Protein AF-X1AV90-F1 (afdb_monomer_lite)

Structure (mmCIF, N/CA/C/O backbone):
data_AF-X1AV90-F1
#
_entry.id   AF-X1AV90-F1
#
loop_
_atom_site.group_PDB
_atom_site.id
_atom_site.type_symbol
_atom_site.label_atom_id
_atom_site.label_alt_id
_atom_site.label_comp_id
_atom_site.label_asym_id
_atom_site.label_entity_id
_atom_site.label_seq_id
_atom_site.pdbx_PDB_ins_code
_atom_site.Cartn_x
_atom_site.Cartn_y
_atom_site.Cartn_z
_atom_site.occupancy
_atom_site.B_iso_or_equiv
_atom_site.auth_seq_id
_atom_site.auth_comp_id
_atom_site.auth_asym_id
_atom_site.auth_atom_id
_atom_site.pdbx_PDB_model_num
ATOM 1 N N . MET A 1 1 ? -14.038 8.155 34.011 1.00 38.25 1 MET A N 1
ATOM 2 C CA . MET A 1 1 ? -14.079 6.685 33.864 1.00 38.25 1 MET A CA 1
ATOM 3 C C . MET A 1 1 ? -13.432 6.331 32.536 1.00 38.25 1 MET A C 1
ATOM 5 O O . MET A 1 1 ? -14.046 6.579 31.504 1.00 38.25 1 MET A O 1
ATOM 9 N N . SER A 1 2 ? -12.187 5.851 32.532 1.00 46.88 2 SER A N 1
ATOM 10 C CA . SER A 1 2 ? -11.629 5.235 31.326 1.00 46.88 2 SER A CA 1
ATOM 11 C C . SER A 1 2 ? -12.378 3.922 31.102 1.00 46.88 2 SER A C 1
ATOM 13 O O . SER A 1 2 ? -12.520 3.122 32.024 1.00 46.88 2 SER A O 1
ATOM 15 N N . LYS A 1 3 ? -12.934 3.719 29.906 1.00 56.41 3 LYS A N 1
ATOM 16 C CA . LYS A 1 3 ? -13.410 2.389 29.523 1.00 56.41 3 LYS A CA 1
ATOM 17 C C . LYS A 1 3 ? -12.177 1.501 29.431 1.00 56.41 3 LYS A C 1
ATOM 19 O O . LYS A 1 3 ? -11.268 1.809 28.666 1.00 56.41 3 LYS A O 1
ATOM 24 N N . GLU A 1 4 ? -12.138 0.445 30.226 1.00 60.06 4 GLU A N 1
ATOM 25 C CA . GLU A 1 4 ? -11.115 -0.586 30.122 1.00 60.06 4 GLU A CA 1
ATOM 26 C C . GLU A 1 4 ? -11.201 -1.191 28.711 1.00 60.06 4 GLU A C 1
ATOM 28 O O . GLU A 1 4 ? -12.201 -1.810 28.334 1.00 60.06 4 GLU A O 1
ATOM 33 N N . ILE A 1 5 ? -10.207 -0.906 27.866 1.00 65.06 5 ILE A N 1
ATOM 34 C CA . ILE A 1 5 ? -10.148 -1.460 26.514 1.00 65.06 5 ILE A CA 1
ATOM 35 C C . ILE A 1 5 ? -9.704 -2.909 26.660 1.00 65.06 5 ILE A C 1
ATOM 37 O O . ILE A 1 5 ? -8.527 -3.195 26.868 1.00 65.06 5 ILE A O 1
ATOM 41 N N . THR A 1 6 ? -10.651 -3.834 26.549 1.00 84.88 6 THR A N 1
ATOM 42 C CA . THR A 1 6 ? -10.328 -5.257 26.473 1.00 84.88 6 THR A CA 1
ATOM 43 C C . THR A 1 6 ? -9.711 -5.576 25.109 1.00 84.88 6 THR A C 1
ATOM 45 O O . THR A 1 6 ? -10.051 -4.971 24.086 1.00 84.88 6 THR A O 1
ATOM 48 N N . TRP A 1 7 ? -8.818 -6.566 25.060 1.00 84.69 7 TRP A N 1
ATOM 49 C CA . TRP A 1 7 ? -8.242 -7.050 23.799 1.00 84.69 7 TRP A CA 1
ATOM 50 C C . TRP A 1 7 ? -9.307 -7.505 22.795 1.00 84.69 7 TRP A C 1
ATOM 52 O O . TRP A 1 7 ? -9.141 -7.305 21.595 1.00 84.69 7 TRP A O 1
ATOM 62 N N . GLN A 1 8 ? -10.423 -8.046 23.287 1.00 88.50 8 GLN A N 1
ATOM 63 C CA . GLN A 1 8 ? -11.576 -8.429 22.471 1.00 88.50 8 GLN A CA 1
ATOM 64 C C . GLN A 1 8 ? -12.155 -7.223 21.721 1.00 88.50 8 GLN A C 1
ATOM 66 O O . GLN A 1 8 ? -12.292 -7.278 20.502 1.00 88.50 8 GLN A O 1
ATOM 71 N N . ASN A 1 9 ? -12.392 -6.102 22.412 1.00 89.38 9 ASN A N 1
ATOM 72 C CA . ASN A 1 9 ? -12.906 -4.883 21.782 1.00 89.38 9 ASN A CA 1
ATOM 73 C C . ASN A 1 9 ? -11.945 -4.344 20.714 1.00 89.38 9 ASN A C 1
ATOM 75 O O . ASN A 1 9 ? -12.376 -3.862 19.666 1.00 89.38 9 ASN A O 1
ATOM 79 N N . ARG A 1 10 ? -10.633 -4.449 20.956 1.00 89.25 10 ARG A N 1
ATOM 80 C CA . ARG A 1 10 ? -9.621 -4.013 19.986 1.00 89.25 10 ARG A CA 1
ATOM 81 C C . ARG A 1 10 ? -9.595 -4.901 18.741 1.00 89.25 10 ARG A C 1
ATOM 83 O O . ARG A 1 10 ? -9.504 -4.382 17.632 1.00 89.25 10 ARG A O 1
ATOM 90 N N . ILE A 1 11 ? -9.720 -6.217 18.912 1.00 92.81 11 ILE A N 1
ATOM 91 C CA . ILE A 1 11 ? -9.809 -7.170 17.797 1.00 92.81 11 ILE A CA 1
ATOM 92 C C . ILE A 1 11 ? -11.054 -6.896 16.951 1.00 92.81 11 ILE A C 1
ATOM 94 O O . ILE A 1 11 ? -10.940 -6.840 15.729 1.00 92.81 11 ILE A O 1
ATOM 98 N N . GLU A 1 12 ? -12.219 -6.689 17.570 1.00 94.81 12 GLU A N 1
ATOM 99 C CA . GLU A 1 12 ? -13.446 -6.377 16.825 1.00 94.81 12 GLU A CA 1
ATOM 100 C C . GLU A 1 12 ? -13.323 -5.050 16.064 1.00 94.81 12 GLU A C 1
ATOM 102 O O . GLU A 1 12 ? -13.608 -5.003 14.869 1.00 94.81 12 GLU A O 1
ATOM 107 N N . SER A 1 13 ? -12.755 -4.012 16.687 1.00 93.50 13 SER A N 1
ATOM 108 C CA . SER A 1 13 ? -12.437 -2.753 15.995 1.00 93.50 13 SER A CA 1
ATOM 109 C C . SER A 1 13 ? -11.526 -2.972 14.780 1.00 93.50 13 SER A C 1
ATOM 111 O O . SER A 1 13 ? -11.781 -2.438 13.698 1.00 93.50 13 SER A O 1
ATOM 113 N N . PHE A 1 14 ? -10.481 -3.796 14.897 1.00 95.69 14 PHE A N 1
ATOM 114 C CA . PHE A 1 14 ? -9.605 -4.095 13.762 1.00 95.69 14 PHE A CA 1
ATOM 115 C C . PHE A 1 14 ? -10.276 -4.950 12.689 1.00 95.69 14 PHE A C 1
ATOM 117 O O . PHE A 1 14 ? -10.017 -4.726 11.507 1.00 95.69 14 PHE A O 1
ATOM 124 N N . LYS A 1 15 ? -11.174 -5.872 13.047 1.00 97.31 15 LYS A N 1
ATOM 125 C CA . LYS A 1 15 ? -11.999 -6.599 12.070 1.00 97.31 15 LYS A CA 1
ATOM 126 C C . LYS A 1 15 ? -12.897 -5.647 11.289 1.00 97.31 15 LYS A C 1
ATOM 128 O O . LYS A 1 15 ? -12.954 -5.746 10.065 1.00 97.31 15 LYS A O 1
ATOM 133 N N . GLU A 1 16 ? -13.547 -4.699 11.959 1.00 96.88 16 GLU A N 1
ATOM 134 C CA . GLU A 1 16 ? -14.375 -3.682 11.304 1.00 96.88 16 GLU A CA 1
ATOM 135 C C . GLU A 1 16 ? -13.545 -2.793 1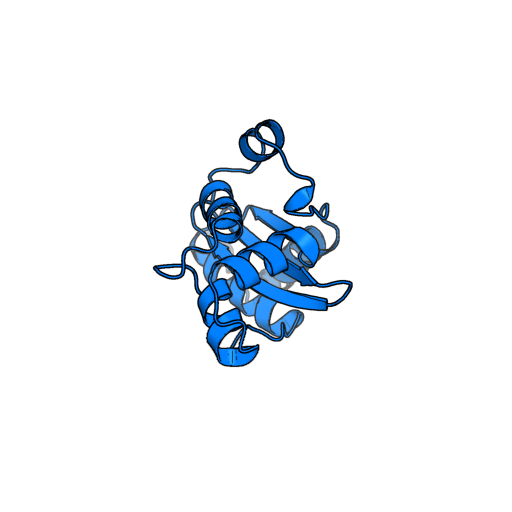0.371 1.00 96.88 16 GLU A C 1
ATOM 137 O O . GLU A 1 16 ? -13.922 -2.558 9.219 1.00 96.88 16 GLU A O 1
ATOM 142 N N . GLN A 1 17 ? -12.384 -2.324 10.836 1.00 97.25 17 GLN A N 1
ATOM 143 C CA . GLN A 1 17 ? -11.464 -1.533 10.020 1.00 97.25 17 GLN A CA 1
ATOM 144 C C . GLN A 1 17 ? -10.958 -2.331 8.813 1.00 97.25 17 GLN A C 1
ATOM 146 O O . GLN A 1 17 ? -10.966 -1.817 7.692 1.00 97.25 17 GLN A O 1
ATOM 151 N N . LEU A 1 18 ? -10.585 -3.599 9.001 1.00 98.25 18 LEU A N 1
ATOM 152 C CA . LEU A 1 18 ? -10.189 -4.481 7.908 1.00 98.25 18 LEU A CA 1
ATOM 153 C C . LEU A 1 18 ? -11.346 -4.649 6.922 1.00 98.25 18 LEU A C 1
ATOM 155 O O . LEU A 1 18 ? -11.154 -4.434 5.731 1.00 98.25 18 LEU A O 1
ATOM 159 N N . GLY A 1 19 ? -12.560 -4.922 7.402 1.00 98.19 19 GLY A N 1
ATOM 160 C CA . GLY A 1 19 ? -13.763 -4.996 6.576 1.00 98.19 19 GLY A CA 1
ATOM 161 C C . GLY A 1 19 ? -13.935 -3.749 5.707 1.00 98.19 19 GLY A C 1
ATOM 162 O O . GLY A 1 19 ? -14.054 -3.862 4.487 1.00 98.19 19 GLY A O 1
ATOM 163 N N . ARG A 1 20 ? -13.831 -2.553 6.302 1.00 98.06 20 ARG A N 1
ATOM 164 C CA . ARG A 1 20 ? -13.893 -1.264 5.588 1.00 98.06 20 ARG A CA 1
ATOM 165 C C . ARG A 1 20 ? -12.789 -1.110 4.541 1.00 98.06 20 ARG A C 1
ATOM 167 O O . ARG A 1 20 ? -13.063 -0.648 3.434 1.00 98.06 20 ARG A O 1
ATOM 174 N N . LEU A 1 21 ? -11.558 -1.505 4.863 1.00 98.12 21 LEU A N 1
ATOM 175 C CA . LEU A 1 21 ? -10.437 -1.499 3.920 1.00 98.12 21 LEU A CA 1
ATOM 176 C C . LEU A 1 21 ? -10.685 -2.463 2.747 1.00 98.12 21 LEU A C 1
ATOM 178 O O . LEU A 1 21 ? -10.410 -2.118 1.595 1.00 98.12 21 LEU A O 1
ATOM 182 N N . LEU A 1 22 ? -11.236 -3.649 3.015 1.00 97.12 22 LEU A N 1
ATOM 183 C CA . LEU A 1 22 ? -11.477 -4.685 2.010 1.00 97.12 22 LEU A CA 1
ATOM 184 C C . LEU A 1 22 ? -12.660 -4.364 1.094 1.00 97.12 22 LEU A C 1
ATOM 186 O O . LEU A 1 22 ? -12.547 -4.601 -0.108 1.00 97.12 22 LEU A O 1
ATOM 190 N N . ILE A 1 23 ? -13.748 -3.774 1.595 1.00 97.38 23 ILE A N 1
ATOM 191 C CA . ILE A 1 23 ? -14.875 -3.323 0.752 1.00 97.38 23 ILE A CA 1
ATOM 192 C C . ILE A 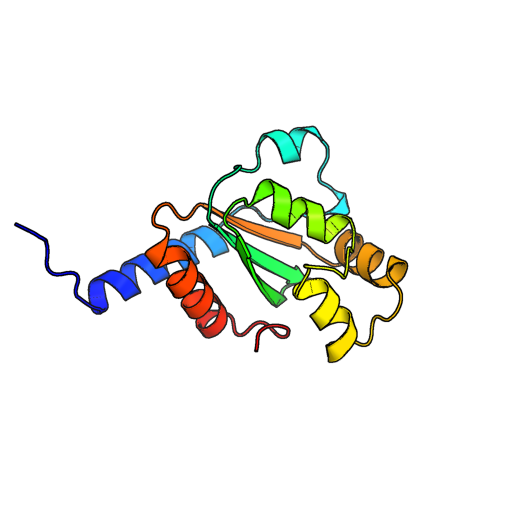1 23 ? -14.599 -1.980 0.063 1.00 97.38 23 ILE A C 1
ATOM 194 O O . ILE A 1 23 ? -15.297 -1.608 -0.877 1.00 97.38 23 ILE A O 1
ATOM 198 N N . GLY A 1 24 ? -13.569 -1.257 0.513 1.00 96.19 24 GLY A N 1
ATOM 199 C CA . GLY A 1 24 ? -13.184 0.040 -0.024 1.00 96.19 24 GLY A CA 1
ATOM 200 C C . GLY A 1 24 ? -12.913 0.022 -1.531 1.00 96.19 24 GLY A C 1
ATOM 201 O O . GLY A 1 24 ? -12.530 -0.998 -2.125 1.00 96.19 24 GLY A O 1
ATOM 202 N N . LYS A 1 25 ? -13.092 1.192 -2.157 1.00 96.62 25 LYS A N 1
ATOM 203 C CA . LYS A 1 25 ? -12.863 1.380 -3.593 1.00 96.62 25 LYS A CA 1
ATOM 204 C C . LYS A 1 25 ? -11.416 1.034 -3.951 1.00 96.62 25 LYS A C 1
ATOM 206 O O . LYS A 1 25 ? -10.474 1.464 -3.291 1.00 96.62 25 LYS A O 1
ATOM 211 N N . LYS A 1 26 ? -11.262 0.247 -5.017 1.00 97.25 26 LYS A N 1
ATOM 212 C CA . LYS A 1 26 ? -9.971 -0.136 -5.596 1.00 97.25 26 LYS A CA 1
ATOM 213 C C . LYS A 1 26 ? -9.567 0.870 -6.669 1.00 97.25 26 LYS A C 1
ATOM 215 O O . LYS A 1 26 ? -10.378 1.186 -7.537 1.00 97.25 26 LYS A O 1
ATOM 220 N N . PHE A 1 27 ? -8.317 1.313 -6.641 1.00 97.50 27 PHE A N 1
ATOM 221 C CA . PHE A 1 27 ? -7.754 2.255 -7.610 1.00 97.50 27 PHE A CA 1
ATOM 222 C C . PHE A 1 27 ? -6.553 1.636 -8.312 1.00 97.50 27 PHE A C 1
ATOM 224 O O . PHE A 1 27 ? -5.804 0.883 -7.698 1.00 97.50 27 PHE A O 1
ATOM 231 N N . ARG A 1 28 ? -6.349 1.940 -9.592 1.00 97.44 28 ARG A N 1
ATOM 232 C CA . ARG A 1 28 ? -5.141 1.545 -10.330 1.00 97.44 28 ARG A CA 1
ATOM 233 C C . ARG A 1 28 ? -4.243 2.757 -10.491 1.00 97.44 28 ARG A C 1
ATOM 235 O O . ARG A 1 28 ? -4.745 3.835 -10.783 1.00 97.44 28 ARG A O 1
ATOM 242 N N . TRP A 1 29 ? -2.931 2.580 -10.347 1.00 95.31 29 TRP A N 1
ATOM 243 C CA . TRP A 1 29 ? -1.995 3.703 -10.473 1.00 95.31 29 TRP A CA 1
ATOM 244 C C . TRP A 1 29 ? -2.014 4.347 -11.858 1.00 95.31 29 TRP A C 1
ATOM 246 O O . TRP A 1 29 ? -1.958 5.567 -11.949 1.00 95.31 29 TRP A O 1
ATOM 256 N N . LYS A 1 30 ? -2.163 3.552 -12.919 1.00 95.00 30 LYS A N 1
ATOM 257 C CA . LYS A 1 30 ? -2.278 4.074 -14.287 1.00 95.00 30 LYS A CA 1
ATOM 258 C C . LYS A 1 30 ? -3.555 4.880 -14.573 1.00 95.00 30 LYS A C 1
ATOM 260 O O . LYS A 1 30 ? -3.587 5.601 -15.559 1.00 95.00 30 LYS A O 1
ATOM 265 N N . ASP A 1 31 ? -4.589 4.751 -13.737 1.00 95.44 31 ASP A N 1
ATOM 266 C CA . ASP A 1 31 ? -5.912 5.352 -13.974 1.00 95.44 31 ASP A CA 1
ATOM 267 C C . ASP A 1 31 ? -6.183 6.560 -13.053 1.00 95.44 31 ASP A C 1
ATOM 269 O O . ASP A 1 31 ? -7.277 7.121 -13.074 1.00 95.44 31 ASP A O 1
ATOM 273 N N . VAL A 1 32 ? -5.224 6.951 -12.202 1.00 92.69 32 VAL A N 1
ATOM 274 C CA . VAL A 1 32 ? -5.380 8.082 -11.274 1.00 92.69 32 VAL A CA 1
ATOM 275 C C . VAL A 1 32 ? -4.639 9.319 -11.766 1.00 92.69 32 VAL A C 1
A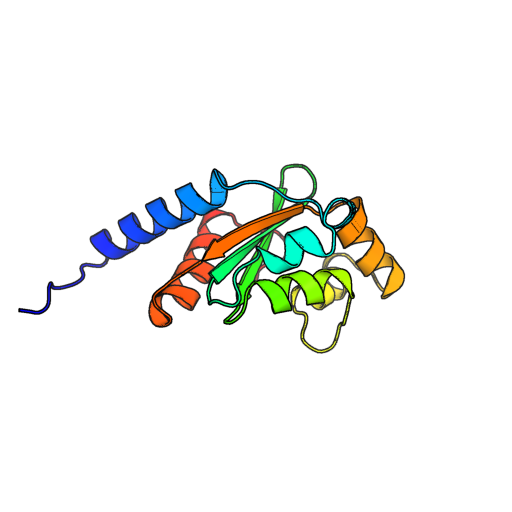TOM 277 O O . VAL A 1 32 ? -3.458 9.276 -12.101 1.00 92.69 32 VAL A O 1
ATOM 280 N N . ASP A 1 33 ? -5.335 10.451 -11.757 1.00 92.00 33 ASP A N 1
ATOM 281 C CA . ASP A 1 33 ? -4.822 11.730 -12.231 1.00 92.00 33 ASP A CA 1
ATOM 282 C C . ASP A 1 33 ? -4.515 12.702 -11.078 1.00 92.00 33 ASP A C 1
ATOM 284 O O . ASP A 1 33 ? -4.567 12.373 -9.888 1.00 92.00 33 ASP A O 1
ATOM 288 N N . HIS A 1 34 ? -4.188 13.946 -11.426 1.00 89.19 34 HIS A N 1
ATOM 289 C CA . HIS A 1 34 ? -3.919 14.989 -10.444 1.00 89.19 34 HIS A CA 1
ATOM 290 C C . HIS A 1 34 ? -5.122 15.296 -9.531 1.00 89.19 34 HIS A C 1
ATOM 292 O O . HIS A 1 34 ? -4.923 15.581 -8.348 1.00 89.19 34 HIS A O 1
ATOM 298 N N . SER A 1 35 ? -6.355 15.226 -10.045 1.00 93.12 35 SER A N 1
ATOM 299 C CA . SER A 1 35 ? -7.570 15.495 -9.270 1.00 93.12 35 SER A CA 1
ATOM 300 C C . SER A 1 35 ? -7.821 14.410 -8.226 1.00 93.12 35 SER A C 1
ATOM 302 O O . SER A 1 35 ? -8.123 14.728 -7.075 1.00 93.12 35 SER A O 1
ATOM 304 N N . PHE A 1 36 ? -7.572 13.143 -8.573 1.00 94.38 36 PHE A N 1
ATOM 305 C CA . PHE A 1 36 ? -7.652 12.028 -7.635 1.00 94.38 36 PHE A CA 1
ATOM 306 C C . PHE A 1 36 ? -6.770 12.283 -6.412 1.00 94.38 36 PHE A C 1
ATOM 308 O O . PHE A 1 36 ? -7.219 12.184 -5.269 1.00 94.38 36 PHE A O 1
ATOM 315 N N . TRP A 1 37 ? -5.519 12.684 -6.641 1.00 94.00 37 TRP A N 1
ATOM 316 C CA . TRP A 1 37 ? -4.568 12.907 -5.562 1.00 94.00 37 TRP A CA 1
ATOM 317 C C . TRP A 1 37 ? -4.954 14.046 -4.616 1.00 94.00 37 TRP A C 1
ATOM 319 O O . TRP A 1 37 ? -4.541 14.005 -3.458 1.00 94.00 37 TRP A O 1
ATOM 329 N N . LYS A 1 38 ? -5.735 15.038 -5.067 1.00 93.38 38 LYS A N 1
ATOM 330 C CA . LYS A 1 38 ? -6.275 16.100 -4.197 1.00 93.38 38 LYS A CA 1
ATOM 331 C C . LYS A 1 38 ? -7.310 15.571 -3.202 1.00 93.38 38 LYS A C 1
ATOM 333 O O . LYS A 1 38 ? -7.485 16.175 -2.149 1.00 93.38 38 LYS A O 1
ATOM 338 N N . ASN A 1 39 ? -7.933 14.433 -3.505 1.00 94.19 39 ASN A N 1
ATOM 339 C CA . ASN A 1 39 ? -8.955 13.804 -2.669 1.00 94.19 39 ASN A CA 1
ATOM 340 C C . ASN A 1 39 ? -8.397 12.711 -1.748 1.00 94.19 39 ASN A C 1
ATOM 342 O O . ASN A 1 39 ? -9.056 12.317 -0.789 1.00 94.19 39 ASN A O 1
ATOM 346 N N . VAL A 1 40 ? -7.177 12.223 -1.994 1.00 95.75 40 VAL A N 1
ATOM 347 C CA . VAL A 1 40 ? -6.511 11.294 -1.068 1.00 95.75 40 VAL A CA 1
ATOM 348 C C . VAL A 1 40 ? -6.134 12.057 0.208 1.00 95.75 40 VAL A C 1
ATOM 350 O O . VAL A 1 40 ? -5.513 13.119 0.097 1.00 95.75 40 VAL A O 1
ATOM 353 N N . PRO A 1 41 ? -6.465 11.561 1.411 1.00 96.25 41 PRO A N 1
ATOM 354 C CA . PRO A 1 41 ? -6.212 12.283 2.651 1.00 96.25 41 PRO A CA 1
ATOM 355 C C . PRO A 1 41 ? -4.712 12.422 2.950 1.00 96.25 41 PRO A C 1
ATOM 357 O O . PRO A 1 41 ? -3.917 11.500 2.754 1.00 96.25 41 PRO A O 1
ATOM 360 N N . GLU A 1 42 ? -4.330 13.571 3.503 1.00 97.06 42 GLU A N 1
ATOM 361 C CA . GLU A 1 42 ? -2.996 13.828 4.069 1.00 97.06 42 GLU A CA 1
ATOM 362 C C . GLU A 1 42 ? -2.937 13.424 5.545 1.00 97.06 42 GLU A C 1
ATOM 364 O O . GLU A 1 42 ? -2.426 14.143 6.396 1.00 97.06 42 GLU A O 1
ATOM 369 N N . LYS A 1 43 ? -3.512 12.262 5.852 1.00 96.88 43 LYS A N 1
ATOM 370 C CA . LYS A 1 43 ? -3.682 11.763 7.214 1.00 96.88 43 LYS A CA 1
ATOM 371 C C . LYS A 1 43 ? -3.069 10.376 7.388 1.00 96.88 43 LYS A C 1
ATOM 373 O O . LYS A 1 43 ? -2.752 9.727 6.377 1.00 96.88 43 LYS A O 1
ATOM 378 N N . PRO A 1 44 ? -2.911 9.918 8.643 1.00 97.56 44 PRO A N 1
ATOM 379 C CA . PRO A 1 44 ? -2.454 8.574 8.917 1.00 97.56 44 PRO A CA 1
ATOM 380 C C . PRO A 1 44 ? -3.417 7.514 8.388 1.00 97.56 44 PRO A C 1
ATOM 382 O O . PRO A 1 44 ? -4.633 7.707 8.356 1.00 97.56 44 PRO A O 1
ATOM 385 N N . GLY A 1 45 ? -2.870 6.381 7.966 1.00 97.94 45 GLY A N 1
ATOM 386 C CA . GLY A 1 45 ? -3.684 5.257 7.542 1.00 97.94 45 GLY A CA 1
ATOM 387 C C . GLY A 1 45 ? -2.900 4.067 7.017 1.00 97.94 45 GLY A C 1
ATOM 388 O O . GLY A 1 45 ? -1.683 4.134 6.815 1.00 97.94 45 GLY A O 1
ATOM 389 N N . VAL A 1 46 ? -3.639 2.989 6.780 1.00 98.31 46 VAL A N 1
ATOM 390 C CA . VAL A 1 46 ? -3.141 1.724 6.232 1.00 98.31 46 VAL A CA 1
ATOM 391 C C . VAL A 1 46 ? -3.619 1.585 4.793 1.00 98.31 46 VAL A C 1
ATOM 393 O O . VAL A 1 46 ? -4.730 1.988 4.444 1.00 98.31 46 VAL A O 1
ATOM 396 N N . TYR A 1 47 ? -2.770 1.034 3.939 1.00 98.50 47 TYR A N 1
ATOM 397 C CA . TYR A 1 47 ? -3.071 0.746 2.548 1.00 98.50 47 TYR A CA 1
ATOM 398 C C . TYR A 1 47 ? -2.624 -0.663 2.180 1.00 98.50 47 TYR A C 1
ATOM 400 O O . TYR A 1 47 ? -1.710 -1.229 2.776 1.00 98.50 47 TYR A O 1
ATOM 408 N N . VAL A 1 48 ? -3.275 -1.207 1.160 1.00 98.62 48 VAL A N 1
ATOM 409 C CA . VAL A 1 48 ? -2.932 -2.489 0.546 1.00 98.62 48 VAL A CA 1
ATOM 410 C C . VAL A 1 48 ? -2.591 -2.281 -0.916 1.00 98.62 48 VAL A C 1
ATOM 412 O O . VAL A 1 48 ? -3.229 -1.475 -1.595 1.00 98.62 48 VAL A O 1
ATOM 415 N N . ILE A 1 49 ? -1.619 -3.042 -1.403 1.00 98.56 49 ILE A N 1
ATOM 416 C CA . ILE A 1 49 ? -1.268 -3.159 -2.815 1.00 98.56 49 ILE A CA 1
ATOM 417 C C . ILE A 1 49 ? -1.710 -4.535 -3.295 1.00 98.56 49 ILE A C 1
ATOM 419 O O . ILE A 1 49 ? -1.446 -5.557 -2.661 1.00 98.56 49 ILE A O 1
ATOM 423 N N . ILE A 1 50 ? -2.415 -4.539 -4.417 1.00 98.56 50 ILE A N 1
ATOM 424 C CA . ILE A 1 50 ? -3.099 -5.694 -4.978 1.00 98.56 50 ILE A CA 1
ATOM 425 C C . ILE A 1 50 ? -2.608 -5.897 -6.405 1.00 98.56 50 ILE A C 1
ATOM 427 O O . ILE A 1 50 ? -2.717 -4.991 -7.235 1.00 98.56 50 ILE A O 1
ATOM 431 N N . GLU A 1 51 ? -2.155 -7.106 -6.707 1.00 97.94 51 GLU A N 1
ATOM 432 C CA . GLU A 1 51 ? -1.869 -7.563 -8.064 1.00 97.94 51 GLU A CA 1
ATOM 433 C C . GLU A 1 51 ? -2.922 -8.598 -8.465 1.00 97.94 51 GLU A C 1
ATOM 435 O O . GLU A 1 51 ? -3.081 -9.631 -7.811 1.00 97.94 51 GLU A O 1
ATOM 440 N N . LYS A 1 52 ? -3.658 -8.325 -9.550 1.00 93.94 52 LYS A N 1
ATOM 441 C CA . LYS A 1 52 ? -4.823 -9.123 -9.976 1.00 93.94 52 LYS A CA 1
ATOM 442 C C . LYS A 1 52 ? -5.848 -9.277 -8.832 1.00 93.94 52 LYS A C 1
ATOM 444 O O . LYS A 1 52 ? -6.635 -8.357 -8.595 1.00 93.94 52 LYS A O 1
ATOM 449 N N . TYR A 1 53 ? -5.811 -10.409 -8.127 1.00 92.81 53 TYR A N 1
ATOM 450 C CA . TYR A 1 53 ? -6.706 -10.783 -7.026 1.00 92.81 53 TYR A CA 1
ATOM 451 C C . TYR A 1 53 ? -5.962 -11.063 -5.709 1.00 92.81 53 TYR A C 1
ATOM 453 O O . TYR A 1 53 ? -6.582 -11.501 -4.746 1.00 92.81 53 TYR A O 1
ATOM 461 N N . ARG A 1 54 ? -4.644 -10.829 -5.654 1.00 97.00 54 ARG A N 1
ATOM 462 C CA . ARG A 1 54 ? -3.807 -11.122 -4.484 1.00 97.00 54 ARG A CA 1
ATOM 463 C C . ARG A 1 54 ? -3.356 -9.836 -3.806 1.00 97.00 54 ARG A C 1
ATOM 465 O O . ARG A 1 54 ? -2.872 -8.924 -4.476 1.00 97.00 54 ARG A O 1
ATOM 472 N N . TYR A 1 55 ? -3.479 -9.785 -2.483 1.00 98.06 55 TYR A N 1
ATOM 473 C CA . TYR A 1 55 ? -2.816 -8.776 -1.662 1.00 98.06 55 TYR A CA 1
ATOM 474 C C . TYR A 1 55 ? -1.326 -9.104 -1.641 1.00 98.06 55 TYR A C 1
ATOM 476 O O . TYR A 1 55 ? -0.934 -10.168 -1.173 1.00 98.06 55 TYR A O 1
ATOM 484 N N . ILE A 1 56 ? -0.504 -8.232 -2.217 1.00 98.38 56 ILE A N 1
ATOM 485 C CA . ILE A 1 56 ? 0.942 -8.461 -2.317 1.00 98.38 56 ILE A CA 1
ATOM 486 C C . ILE A 1 56 ? 1.719 -7.636 -1.306 1.00 98.38 56 ILE A C 1
ATOM 488 O O . ILE A 1 56 ? 2.840 -7.997 -0.983 1.00 98.38 56 ILE A O 1
ATOM 492 N N . TYR A 1 57 ? 1.141 -6.545 -0.798 1.00 98.50 57 TYR A N 1
ATOM 493 C CA . TYR A 1 57 ? 1.779 -5.719 0.217 1.00 98.50 57 TYR A CA 1
ATOM 494 C C . TYR A 1 57 ? 0.743 -4.969 1.056 1.00 98.50 57 TYR A C 1
ATOM 496 O O . TYR A 1 57 ? -0.286 -4.530 0.543 1.00 98.50 57 TYR A O 1
ATOM 504 N N . VAL A 1 58 ? 1.045 -4.785 2.332 1.00 98.56 58 VAL A N 1
ATOM 505 C CA . VAL A 1 58 ? 0.356 -3.908 3.277 1.00 98.56 58 VAL A CA 1
ATOM 506 C C . VAL A 1 58 ? 1.382 -2.903 3.777 1.00 98.56 58 VAL A C 1
ATOM 508 O O . VAL A 1 58 ? 2.512 -3.269 4.099 1.00 98.56 58 VAL A O 1
ATOM 511 N N . GLY A 1 59 ? 0.994 -1.637 3.856 1.00 97.44 59 GLY A N 1
ATOM 512 C CA . GLY A 1 59 ? 1.831 -0.626 4.477 1.00 97.44 59 GLY A CA 1
ATOM 513 C C . GLY A 1 59 ? 1.013 0.413 5.218 1.00 97.44 59 GLY A C 1
ATOM 514 O O . GLY A 1 59 ? -0.170 0.619 4.944 1.00 97.44 59 GLY A O 1
ATOM 515 N N . ARG A 1 60 ? 1.671 1.134 6.117 1.00 96.69 60 ARG A N 1
ATOM 516 C CA . ARG A 1 60 ? 1.123 2.327 6.766 1.00 96.69 60 ARG A CA 1
ATOM 517 C C . ARG A 1 60 ? 1.840 3.606 6.362 1.00 96.69 60 ARG A C 1
ATOM 519 O O . ARG A 1 60 ? 2.945 3.613 5.814 1.00 96.69 60 ARG A O 1
ATOM 526 N N . SER A 1 61 ? 1.204 4.732 6.652 1.00 96.00 61 SER A N 1
ATOM 527 C CA . SER A 1 61 ? 1.817 6.053 6.542 1.00 96.00 61 SER A CA 1
ATOM 528 C C . SER A 1 61 ? 1.178 7.028 7.517 1.00 96.00 61 SER A C 1
ATOM 530 O O . SER A 1 61 ? 0.001 6.896 7.819 1.00 96.00 61 SER A O 1
ATOM 532 N N . LYS A 1 62 ? 1.928 8.053 7.942 1.00 96.06 62 LYS A N 1
ATOM 533 C CA . LYS A 1 62 ? 1.375 9.257 8.594 1.00 96.06 62 LYS A CA 1
ATOM 534 C C . LYS A 1 62 ? 0.672 10.191 7.601 1.00 96.06 62 LYS A C 1
ATOM 536 O O . LYS A 1 62 ? -0.099 11.050 8.002 1.00 96.06 62 LYS A O 1
ATOM 541 N N . ASN A 1 63 ? 0.965 10.029 6.311 1.00 96.50 63 ASN A N 1
ATOM 542 C CA . ASN A 1 63 ? 0.378 10.786 5.212 1.00 96.50 63 ASN A CA 1
ATOM 543 C C . ASN A 1 63 ? 0.158 9.835 4.025 1.00 96.50 63 ASN A C 1
ATOM 545 O O . ASN A 1 63 ? 1.106 9.475 3.311 1.00 96.50 63 ASN A O 1
ATOM 549 N N . LEU A 1 64 ? -1.083 9.372 3.861 1.00 96.94 64 LEU A N 1
ATOM 550 C CA . LEU A 1 64 ? -1.467 8.425 2.811 1.00 96.94 64 LEU A CA 1
ATOM 551 C C . LEU A 1 64 ? -1.181 8.975 1.409 1.00 96.94 64 LEU A C 1
ATOM 553 O O . LEU A 1 64 ? -0.569 8.279 0.599 1.00 96.94 64 LEU A O 1
ATOM 557 N N . ARG A 1 65 ? -1.550 10.233 1.137 1.00 96.69 65 ARG A N 1
ATOM 558 C CA . ARG A 1 65 ? -1.328 10.883 -0.165 1.00 96.69 65 ARG A CA 1
ATOM 559 C C . ARG A 1 65 ? 0.134 10.833 -0.596 1.00 96.69 65 ARG A C 1
ATOM 561 O O . ARG A 1 65 ? 0.426 10.394 -1.707 1.00 96.69 65 ARG A O 1
ATOM 568 N N . ASN A 1 66 ? 1.051 11.266 0.266 1.00 94.81 66 ASN A N 1
ATOM 569 C CA . ASN A 1 66 ? 2.473 11.309 -0.067 1.00 94.81 66 ASN A CA 1
ATOM 570 C C . ASN A 1 66 ? 3.035 9.906 -0.287 1.00 94.81 66 ASN A C 1
ATOM 572 O O . ASN A 1 66 ? 3.728 9.678 -1.277 1.00 94.81 66 ASN A O 1
ATOM 576 N N . ARG A 1 67 ? 2.681 8.946 0.576 1.00 95.38 67 ARG A N 1
ATOM 577 C CA . ARG A 1 67 ? 3.158 7.563 0.449 1.00 95.38 67 ARG A CA 1
ATOM 578 C C . ARG A 1 67 ? 2.674 6.901 -0.841 1.00 95.38 67 ARG A C 1
ATOM 580 O O . ARG A 1 67 ? 3.477 6.314 -1.555 1.00 95.38 67 ARG A O 1
ATOM 587 N N . LEU A 1 68 ? 1.391 7.029 -1.173 1.00 95.44 68 LEU A N 1
ATOM 588 C CA . LEU A 1 68 ? 0.818 6.429 -2.382 1.00 95.44 68 LEU A CA 1
ATOM 589 C C . LEU A 1 68 ? 1.366 7.061 -3.674 1.00 95.44 68 LEU A C 1
ATOM 591 O O . LEU A 1 68 ? 1.548 6.354 -4.666 1.00 95.44 68 LEU A O 1
ATOM 595 N N . LYS A 1 69 ? 1.702 8.361 -3.652 1.00 92.81 69 LYS A N 1
ATOM 596 C CA . LYS A 1 69 ? 2.435 9.031 -4.741 1.00 92.81 69 LYS A CA 1
ATOM 597 C C . LYS A 1 69 ? 3.889 8.573 -4.856 1.00 92.81 69 LYS A C 1
ATOM 599 O O . LYS A 1 69 ? 4.425 8.539 -5.956 1.00 92.81 69 LYS A O 1
ATOM 604 N N . MET A 1 70 ? 4.560 8.266 -3.745 1.00 91.56 70 MET A N 1
ATOM 605 C CA . MET A 1 70 ? 5.944 7.779 -3.791 1.00 91.56 70 MET A CA 1
ATOM 606 C C . MET A 1 70 ? 6.041 6.440 -4.526 1.00 91.56 70 MET A C 1
ATOM 608 O O . MET A 1 70 ? 6.925 6.295 -5.372 1.00 91.56 70 MET A O 1
ATOM 612 N N . HIS A 1 71 ? 5.074 5.541 -4.308 1.00 92.19 71 HIS A N 1
ATOM 613 C CA . HIS A 1 71 ? 5.007 4.250 -5.002 1.00 92.19 71 HIS A CA 1
ATOM 614 C C . HIS A 1 71 ? 4.994 4.394 -6.528 1.00 92.19 71 HIS A C 1
ATOM 616 O O . HIS A 1 71 ? 5.637 3.606 -7.218 1.00 92.19 71 HIS A O 1
ATOM 622 N N . SER A 1 72 ? 4.336 5.427 -7.070 1.00 85.69 72 SER A N 1
ATOM 623 C CA . SER A 1 72 ? 4.287 5.669 -8.523 1.00 85.69 72 SER A CA 1
ATOM 624 C C . SER A 1 72 ? 5.586 6.246 -9.098 1.00 85.69 72 SER A C 1
ATOM 626 O O . SER A 1 72 ? 5.782 6.270 -10.310 1.00 85.69 72 SER A O 1
ATOM 628 N N . ARG A 1 73 ? 6.490 6.741 -8.246 1.00 83.31 73 ARG A N 1
ATOM 629 C CA . ARG A 1 73 ? 7.786 7.308 -8.654 1.00 83.31 73 ARG A CA 1
ATOM 630 C C . ARG A 1 73 ? 8.926 6.288 -8.609 1.00 83.31 73 ARG A C 1
ATOM 632 O O . ARG A 1 73 ? 10.022 6.606 -9.072 1.00 83.31 73 ARG A O 1
ATOM 639 N N . ALA A 1 74 ? 8.680 5.102 -8.046 1.00 78.56 74 ALA A N 1
ATOM 640 C CA . ALA A 1 74 ? 9.663 4.034 -7.860 1.00 78.56 74 ALA A CA 1
ATOM 641 C C . ALA A 1 74 ? 10.965 4.493 -7.187 1.00 78.56 74 ALA A C 1
ATOM 643 O O . ALA A 1 74 ? 12.067 4.109 -7.585 1.00 78.56 74 ALA A O 1
ATOM 644 N N . ASN A 1 75 ? 10.859 5.367 -6.183 1.00 71.19 75 ASN A N 1
ATOM 645 C CA . ASN A 1 75 ? 12.043 5.832 -5.474 1.00 71.19 75 ASN A CA 1
ATOM 646 C C . ASN A 1 75 ? 12.475 4.807 -4.417 1.00 71.19 75 ASN A C 1
ATOM 648 O O . ASN A 1 75 ? 11.790 4.636 -3.419 1.00 71.19 75 ASN A O 1
ATOM 652 N N . ILE A 1 76 ? 13.615 4.149 -4.623 1.00 63.97 76 ILE A N 1
ATOM 653 C CA . ILE A 1 76 ? 14.121 3.076 -3.747 1.00 63.97 76 ILE A CA 1
ATOM 654 C C . ILE A 1 76 ? 14.482 3.613 -2.351 1.00 63.97 76 ILE A C 1
ATOM 656 O O . ILE A 1 76 ? 14.264 2.941 -1.339 1.00 63.97 76 ILE A O 1
ATOM 660 N N . SER A 1 77 ? 15.014 4.839 -2.277 1.00 63.53 77 SER A N 1
ATOM 661 C CA . SER A 1 77 ? 15.408 5.472 -1.018 1.00 63.53 77 SER A CA 1
ATOM 662 C C . SER A 1 77 ? 14.169 5.884 -0.212 1.00 63.53 77 SER A C 1
ATOM 664 O O . SER A 1 77 ? 13.623 6.976 -0.353 1.00 63.53 77 SER A O 1
ATOM 666 N N . GLY A 1 78 ? 13.693 4.966 0.630 1.00 71.44 78 GLY A N 1
ATOM 667 C CA . GLY A 1 78 ? 12.562 5.177 1.542 1.00 71.44 78 GLY A CA 1
ATOM 668 C C . GLY A 1 78 ? 11.274 4.438 1.170 1.00 71.44 78 GLY A C 1
ATOM 669 O O . GLY A 1 78 ? 10.258 4.613 1.854 1.00 71.44 78 GLY A O 1
ATOM 670 N N . ASP A 1 79 ? 11.305 3.601 0.130 1.00 84.19 79 ASP A N 1
ATOM 671 C CA . ASP A 1 79 ? 10.158 2.801 -0.291 1.00 84.19 79 ASP A CA 1
ATOM 672 C C . ASP A 1 79 ? 10.403 1.297 -0.104 1.00 84.19 79 ASP A C 1
ATOM 674 O O . ASP A 1 79 ? 10.964 0.597 -0.951 1.00 84.19 79 ASP A O 1
ATOM 678 N N . THR A 1 80 ? 9.970 0.795 1.052 1.00 92.25 80 THR A N 1
ATOM 679 C CA . THR A 1 80 ? 10.090 -0.614 1.439 1.00 92.25 80 THR A CA 1
ATOM 680 C C . THR A 1 80 ? 9.439 -1.552 0.423 1.00 92.25 80 THR A C 1
ATOM 682 O O . THR A 1 80 ? 9.957 -2.642 0.195 1.00 92.25 80 THR A O 1
ATOM 685 N N . PHE A 1 81 ? 8.351 -1.138 -0.231 1.00 95.31 81 PHE A N 1
ATOM 686 C CA . PHE A 1 81 ? 7.688 -1.963 -1.236 1.00 95.31 81 PHE A CA 1
ATOM 687 C C . PHE A 1 81 ? 8.564 -2.140 -2.479 1.00 95.31 81 PHE A C 1
ATOM 689 O O . PHE A 1 81 ? 8.783 -3.267 -2.915 1.00 95.31 81 PHE A O 1
ATOM 696 N N . HIS A 1 82 ? 9.154 -1.060 -3.001 1.00 94.12 82 HIS A N 1
ATOM 697 C CA . HIS A 1 82 ? 10.091 -1.152 -4.131 1.00 94.12 82 HIS A CA 1
ATOM 698 C C . HIS A 1 82 ? 11.353 -1.945 -3.777 1.00 94.12 82 HIS A C 1
ATOM 700 O O . HIS A 1 82 ? 11.827 -2.736 -4.594 1.00 94.12 82 HIS A O 1
ATOM 706 N N . ASN A 1 83 ? 11.852 -1.814 -2.543 1.00 92.75 83 ASN A N 1
ATOM 707 C CA . ASN A 1 83 ? 12.935 -2.663 -2.035 1.00 92.75 83 ASN A CA 1
ATOM 708 C C . ASN A 1 83 ? 12.553 -4.150 -2.025 1.00 92.75 83 ASN A C 1
ATOM 710 O O . ASN A 1 83 ? 13.380 -5.000 -2.347 1.00 92.75 83 ASN A O 1
ATOM 714 N N . LYS A 1 84 ? 11.304 -4.476 -1.687 1.00 94.56 84 LYS A N 1
ATOM 715 C CA . LYS A 1 84 ? 10.788 -5.850 -1.682 1.00 94.56 84 LYS A CA 1
ATOM 716 C C . LYS A 1 84 ? 10.575 -6.393 -3.095 1.00 94.56 84 LYS A C 1
ATOM 718 O O . LYS A 1 84 ? 10.951 -7.530 -3.355 1.00 94.56 84 LYS A O 1
ATOM 723 N N . LEU A 1 85 ? 10.102 -5.574 -4.038 1.00 95.06 85 LEU A N 1
ATOM 724 C CA . LEU A 1 85 ? 10.065 -5.945 -5.460 1.00 95.06 85 LEU A CA 1
ATOM 725 C C . LEU A 1 85 ? 11.460 -6.286 -6.001 1.00 95.06 85 LEU A C 1
ATOM 727 O O . LEU A 1 85 ? 11.606 -7.237 -6.764 1.00 95.06 85 LEU A O 1
ATOM 731 N N . TYR A 1 86 ? 12.483 -5.539 -5.581 1.00 93.25 86 TYR A N 1
ATOM 732 C CA . TYR A 1 86 ? 13.868 -5.841 -5.929 1.00 93.25 86 TYR A CA 1
ATOM 733 C C . TYR A 1 86 ? 14.359 -7.146 -5.286 1.00 93.25 86 TYR A C 1
ATOM 735 O O . TYR A 1 86 ? 14.838 -8.031 -5.985 1.00 93.25 86 TYR A O 1
ATOM 743 N N . LYS A 1 87 ? 14.236 -7.281 -3.961 1.00 93.19 87 LYS A N 1
ATOM 744 C CA . LYS A 1 87 ? 14.832 -8.402 -3.218 1.00 93.19 87 LYS A CA 1
ATOM 745 C C . LYS A 1 87 ? 14.107 -9.734 -3.419 1.00 93.19 87 LYS A C 1
ATOM 747 O O . LYS A 1 87 ? 14.772 -10.756 -3.513 1.00 93.19 87 LYS A O 1
ATOM 752 N N . ILE A 1 88 ? 12.773 -9.716 -3.450 1.00 94.94 88 ILE A N 1
ATOM 753 C CA . ILE A 1 88 ? 11.931 -10.926 -3.457 1.00 94.94 88 ILE A CA 1
ATOM 754 C C . ILE A 1 88 ? 11.544 -11.314 -4.885 1.00 94.94 88 ILE A C 1
ATOM 756 O O . ILE A 1 88 ? 11.562 -12.486 -5.239 1.00 94.94 88 ILE A O 1
ATOM 760 N N . ARG A 1 89 ? 11.191 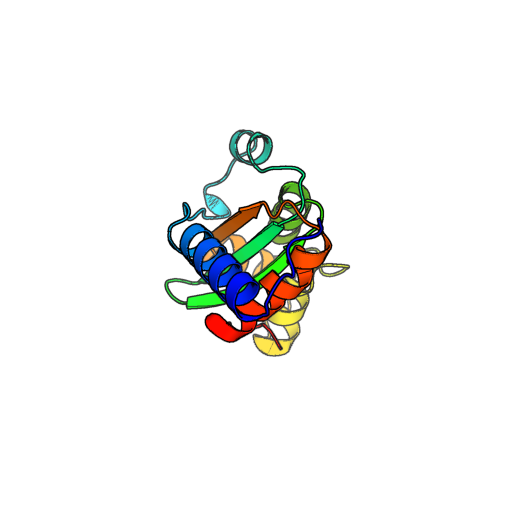-10.329 -5.719 1.00 95.31 89 ARG A N 1
ATOM 761 C CA . ARG A 1 89 ? 10.733 -10.568 -7.098 1.00 95.31 89 ARG A CA 1
ATOM 762 C C . ARG A 1 89 ? 11.790 -10.286 -8.161 1.00 95.31 89 ARG A C 1
ATOM 764 O O . ARG A 1 89 ? 11.491 -10.402 -9.345 1.00 95.31 89 ARG A O 1
ATOM 771 N N . HIS A 1 90 ? 13.002 -9.904 -7.756 1.00 95.19 90 HIS A N 1
ATOM 772 C CA . HIS A 1 90 ? 14.137 -9.662 -8.651 1.00 95.19 90 HIS A CA 1
ATOM 773 C C . HIS A 1 90 ? 13.855 -8.640 -9.768 1.00 95.19 90 HIS A C 1
ATOM 775 O O . HIS A 1 90 ? 14.449 -8.693 -10.844 1.00 95.19 90 HIS A O 1
ATOM 781 N N . ILE A 1 91 ? 12.967 -7.670 -9.513 1.00 94.56 91 ILE A N 1
ATOM 782 C CA . ILE A 1 91 ? 12.702 -6.571 -10.447 1.00 94.56 91 ILE A CA 1
ATOM 783 C C . ILE A 1 91 ? 13.766 -5.492 -10.220 1.00 94.56 91 ILE A C 1
ATOM 785 O O . ILE A 1 91 ? 13.626 -4.636 -9.342 1.00 94.56 91 ILE A O 1
ATOM 789 N N . SER A 1 92 ? 14.863 -5.578 -10.973 1.00 89.56 92 SER A N 1
ATOM 790 C CA . SER A 1 92 ? 16.112 -4.847 -10.707 1.00 89.56 92 SER A CA 1
ATOM 791 C C . SER A 1 92 ? 16.121 -3.387 -11.141 1.00 89.56 92 SER A C 1
ATOM 793 O O . SER A 1 92 ? 16.622 -2.538 -10.395 1.00 89.56 92 SER A O 1
ATOM 795 N N . SER A 1 93 ? 15.540 -3.050 -12.292 1.00 92.56 93 SER A N 1
ATOM 796 C CA . SER A 1 93 ? 15.545 -1.664 -12.766 1.00 92.56 93 SER A CA 1
ATOM 797 C C . SER A 1 93 ? 14.447 -0.831 -12.095 1.00 92.56 93 SER A C 1
ATOM 799 O O . SER A 1 93 ? 13.400 -1.334 -11.670 1.00 92.56 93 SER A O 1
ATOM 801 N N . LYS A 1 94 ? 14.696 0.474 -11.962 1.00 91.06 94 LYS A N 1
ATOM 802 C CA . LYS A 1 94 ? 13.704 1.417 -11.433 1.00 91.06 94 LYS A CA 1
ATOM 803 C C . LYS A 1 94 ? 12.504 1.514 -12.370 1.00 91.06 94 LYS A C 1
ATOM 805 O O . LYS A 1 94 ? 11.365 1.561 -11.908 1.00 91.06 94 LYS A O 1
ATOM 810 N N . GLU A 1 95 ? 12.776 1.517 -13.664 1.00 93.00 95 GLU A N 1
ATOM 811 C CA . GLU A 1 95 ? 11.815 1.603 -14.751 1.00 93.00 95 GLU A CA 1
ATOM 812 C C . GLU A 1 95 ? 10.876 0.393 -14.741 1.00 93.00 95 GLU A C 1
ATOM 814 O O . GLU A 1 95 ? 9.660 0.575 -14.783 1.00 93.00 95 GLU A O 1
ATOM 819 N N . ASP A 1 96 ? 11.404 -0.822 -14.566 1.00 95.19 96 ASP A N 1
ATOM 820 C CA . ASP A 1 96 ? 10.587 -2.038 -14.501 1.00 95.19 96 ASP A CA 1
ATOM 821 C C . ASP A 1 96 ? 9.721 -2.070 -13.248 1.00 95.19 96 ASP A C 1
ATOM 823 O O . ASP A 1 96 ? 8.546 -2.424 -13.324 1.00 95.19 96 ASP A O 1
ATOM 827 N N . ARG A 1 97 ? 10.252 -1.651 -12.091 1.00 94.75 97 ARG A N 1
ATOM 828 C CA . ARG A 1 97 ? 9.430 -1.551 -10.876 1.00 94.75 97 ARG A CA 1
ATOM 829 C C . ARG A 1 97 ? 8.339 -0.501 -11.023 1.00 94.75 97 ARG A C 1
ATOM 831 O O . ARG A 1 97 ? 7.208 -0.745 -10.613 1.00 94.75 97 ARG A O 1
ATOM 838 N N . LYS A 1 98 ? 8.642 0.654 -11.621 1.00 94.19 98 LYS A N 1
ATOM 839 C CA . LYS A 1 98 ? 7.638 1.685 -11.908 1.00 94.19 98 LYS A CA 1
ATOM 840 C C . LYS A 1 98 ? 6.534 1.126 -12.807 1.00 94.19 98 LYS A C 1
ATOM 842 O O . LYS A 1 98 ? 5.362 1.194 -12.443 1.00 94.19 98 LYS A O 1
ATOM 847 N N . LYS A 1 99 ? 6.919 0.509 -13.924 1.00 95.31 99 LYS A N 1
ATOM 848 C CA . LYS A 1 99 ? 5.997 -0.107 -14.880 1.00 95.31 99 LYS A CA 1
ATOM 849 C C . LYS A 1 99 ? 5.166 -1.213 -14.235 1.00 95.31 99 LYS A C 1
ATOM 851 O O . LYS A 1 99 ? 3.965 -1.293 -14.460 1.00 95.31 99 LYS A O 1
ATOM 856 N N . PHE A 1 100 ? 5.774 -2.026 -13.373 1.00 96.56 100 PHE A N 1
ATOM 857 C CA . PHE A 1 100 ? 5.067 -3.036 -12.594 1.00 96.56 100 PHE A CA 1
ATOM 858 C C . PHE A 1 100 ? 3.955 -2.408 -11.740 1.00 96.56 100 PHE A C 1
ATOM 860 O O . PHE A 1 100 ? 2.810 -2.858 -11.798 1.00 96.56 100 PHE A O 1
ATOM 867 N N . VAL A 1 101 ? 4.254 -1.332 -11.005 1.00 96.12 101 VAL A N 1
ATOM 868 C CA . VAL A 1 101 ? 3.251 -0.624 -10.194 1.00 96.12 101 VAL A CA 1
ATOM 869 C C . VAL A 1 101 ? 2.137 -0.025 -11.049 1.00 96.12 101 VAL A C 1
ATOM 871 O O . VAL A 1 101 ? 0.963 -0.176 -10.713 1.00 96.12 101 VAL A O 1
ATOM 874 N N . GLU A 1 102 ? 2.477 0.632 -12.152 1.00 95.12 102 GLU A N 1
ATOM 875 C CA . GLU A 1 102 ? 1.496 1.289 -13.022 1.00 95.12 102 GLU A CA 1
ATOM 876 C C . GLU A 1 102 ? 0.587 0.272 -13.733 1.00 95.12 102 GLU A C 1
ATOM 878 O O . GLU A 1 102 ? -0.641 0.407 -13.712 1.00 95.12 102 GLU A O 1
ATOM 883 N N . ASP A 1 103 ? 1.166 -0.790 -14.296 1.00 96.19 103 ASP A N 1
ATOM 884 C CA . ASP A 1 103 ? 0.445 -1.727 -15.156 1.00 96.19 103 ASP A CA 1
ATOM 885 C C . ASP A 1 103 ? -0.276 -2.830 -14.376 1.00 96.19 103 ASP A C 1
ATOM 887 O O . ASP A 1 103 ? -1.390 -3.235 -14.748 1.00 96.19 103 ASP A O 1
ATOM 891 N N . LYS A 1 104 ? 0.364 -3.350 -13.320 1.00 97.56 104 LYS A N 1
ATOM 892 C CA . LYS A 1 104 ? -0.043 -4.593 -12.639 1.00 97.56 104 LYS A CA 1
ATOM 893 C C . LYS A 1 104 ? -0.692 -4.356 -11.286 1.00 97.56 104 LYS A C 1
ATOM 895 O O . LYS A 1 104 ? -1.505 -5.184 -10.864 1.00 97.56 104 LYS A O 1
ATOM 900 N N . CYS A 1 105 ? -0.379 -3.242 -10.631 1.00 98.12 105 CYS A N 1
ATOM 901 C CA . CYS A 1 105 ? -0.850 -2.987 -9.281 1.00 98.12 105 CYS A CA 1
ATOM 902 C C . CYS A 1 105 ? -2.110 -2.122 -9.229 1.00 98.12 105 CYS A C 1
ATOM 904 O O . CYS A 1 105 ? -2.414 -1.267 -10.064 1.00 98.12 105 CYS A O 1
ATOM 906 N N . SER A 1 106 ? -2.843 -2.350 -8.155 1.00 98.19 106 SER A N 1
ATOM 907 C CA . SER A 1 106 ? -3.944 -1.531 -7.682 1.00 98.19 106 SER A CA 1
ATOM 908 C C . SER A 1 106 ? -3.826 -1.368 -6.173 1.00 98.19 106 SER A C 1
ATOM 910 O O . SER A 1 106 ? -3.062 -2.088 -5.535 1.00 98.19 106 SER A O 1
ATOM 912 N N . PHE A 1 107 ? -4.554 -0.427 -5.590 1.00 98.31 107 PHE A N 1
ATOM 913 C CA . PHE A 1 107 ? -4.512 -0.180 -4.159 1.00 98.31 107 PHE A CA 1
ATOM 914 C C . PHE A 1 107 ? -5.869 0.161 -3.572 1.00 98.31 107 PHE A C 1
ATOM 916 O O . PHE A 1 107 ? -6.794 0.589 -4.267 1.00 98.31 107 PHE A O 1
ATOM 923 N N . LYS A 1 108 ? -5.946 -0.028 -2.258 1.00 98.38 108 LYS A N 1
ATOM 924 C CA . LYS A 1 108 ? -6.996 0.482 -1.375 1.00 98.38 108 LYS A CA 1
ATOM 925 C C . LYS A 1 108 ? -6.322 1.102 -0.162 1.00 98.38 108 LYS A C 1
ATOM 927 O O . LYS A 1 108 ? -5.194 0.738 0.163 1.00 98.38 108 LYS A O 1
ATOM 932 N N . PHE A 1 109 ? -7.001 2.020 0.506 1.00 98.31 109 PHE A N 1
ATOM 933 C CA . PHE A 1 109 ? -6.496 2.634 1.726 1.00 98.31 109 PHE A CA 1
ATOM 934 C C . PHE A 1 109 ? -7.636 2.965 2.680 1.00 98.31 109 PHE A C 1
ATOM 936 O O . PHE A 1 109 ? -8.784 3.125 2.262 1.00 98.31 109 PHE A O 1
ATOM 943 N N . LEU A 1 110 ? -7.293 3.093 3.956 1.00 97.81 110 LEU A N 1
ATOM 944 C CA . LEU A 1 110 ? -8.190 3.497 5.023 1.00 97.81 110 LEU A CA 1
ATOM 945 C C . LEU A 1 110 ? -7.471 4.502 5.926 1.00 97.81 110 LEU A C 1
ATOM 947 O O . LEU A 1 110 ? -6.356 4.247 6.377 1.00 97.81 110 LEU A O 1
ATOM 951 N N . GLU A 1 111 ? -8.115 5.641 6.186 1.00 97.25 111 GLU A N 1
ATOM 952 C CA . GLU A 1 111 ? -7.675 6.588 7.216 1.00 97.25 111 GLU A CA 1
ATOM 953 C C . GLU A 1 111 ? -7.826 5.948 8.603 1.00 97.25 111 GLU A C 1
ATOM 955 O O . GLU A 1 111 ? -8.900 5.446 8.940 1.00 97.25 111 GLU A O 1
ATOM 960 N N . VAL A 1 112 ? -6.767 6.010 9.409 1.00 95.00 112 VAL A N 1
ATOM 961 C CA . VAL A 1 112 ? -6.754 5.558 10.805 1.00 95.00 112 VAL A CA 1
ATOM 962 C C . VAL A 1 112 ? -6.558 6.790 11.678 1.00 95.00 112 VAL A C 1
ATOM 964 O O . VAL A 1 112 ? -5.598 7.538 11.497 1.00 95.00 112 VAL A O 1
ATOM 967 N N . ARG A 1 113 ? -7.500 7.037 12.592 1.00 86.50 113 ARG A N 1
ATOM 968 C CA . ARG A 1 113 ? -7.536 8.279 13.381 1.00 86.50 113 ARG A CA 1
ATOM 969 C C . ARG A 1 113 ? -6.556 8.266 14.548 1.00 86.50 113 ARG A C 1
ATOM 971 O O . ARG A 1 113 ? -5.965 9.300 14.842 1.00 86.50 113 ARG A O 1
ATOM 978 N N . GLU A 1 114 ? -6.373 7.114 15.182 1.00 85.56 114 GLU A N 1
ATOM 979 C CA . GLU A 1 114 ? -5.505 6.983 16.349 1.00 85.56 114 GLU A CA 1
ATOM 980 C C . GLU A 1 114 ? -4.131 6.452 15.952 1.00 85.56 114 GLU A C 1
ATOM 982 O O . GLU A 1 114 ? -3.994 5.420 15.295 1.00 85.56 114 GLU A O 1
ATOM 987 N N . TYR A 1 115 ? -3.085 7.186 16.332 1.00 76.25 115 TYR A N 1
ATOM 988 C CA . TYR A 1 115 ? -1.723 6.866 15.912 1.00 76.25 115 TYR A CA 1
ATOM 989 C C . TYR A 1 115 ? -1.221 5.540 16.500 1.00 76.25 115 TYR A C 1
ATOM 991 O O . TYR A 1 115 ? -0.524 4.794 15.816 1.00 76.25 115 TYR A O 1
ATOM 999 N N . GLU A 1 116 ? -1.598 5.228 17.741 1.00 79.62 116 GLU A N 1
ATOM 1000 C CA . GLU A 1 116 ? -1.259 3.957 18.394 1.00 79.62 116 GLU A CA 1
ATOM 1001 C C . GLU A 1 116 ? -1.890 2.756 17.679 1.00 79.62 116 GLU A C 1
ATOM 1003 O O . GLU A 1 116 ? -1.277 1.692 17.574 1.00 79.62 116 GLU A O 1
ATOM 1008 N N . ASP A 1 117 ? -3.080 2.943 17.112 1.00 88.00 117 ASP A N 1
ATOM 1009 C CA . ASP A 1 117 ? -3.757 1.920 16.322 1.00 88.00 117 ASP A CA 1
ATOM 1010 C C . ASP A 1 117 ? -3.163 1.755 14.928 1.00 88.00 117 ASP A C 1
ATOM 1012 O O . ASP A 1 117 ? -3.308 0.689 14.342 1.00 88.00 117 ASP A O 1
ATOM 1016 N N . LEU A 1 118 ? -2.438 2.742 14.399 1.00 94.19 118 LEU A N 1
ATOM 1017 C CA . LEU A 1 118 ? -1.867 2.661 13.055 1.00 94.19 118 LEU A CA 1
ATOM 1018 C C . LEU A 1 118 ? -0.919 1.463 12.892 1.00 94.19 118 LEU A C 1
ATOM 1020 O O . LEU A 1 118 ? -0.988 0.753 11.890 1.00 94.19 118 LEU A O 1
ATOM 1024 N N . ASN A 1 119 ? -0.029 1.250 13.864 1.00 94.38 119 ASN A N 1
ATOM 1025 C CA . ASN A 1 119 ? 0.950 0.159 13.815 1.00 94.38 119 ASN A CA 1
ATOM 1026 C C . ASN A 1 119 ? 0.271 -1.191 14.049 1.00 94.38 119 ASN A C 1
ATOM 1028 O O . ASN A 1 119 ? 0.505 -2.149 13.319 1.00 94.38 119 ASN A O 1
ATOM 1032 N N . ASN A 1 120 ? -0.601 -1.251 15.055 1.00 94.88 120 ASN A N 1
ATOM 1033 C CA . ASN A 1 120 ? -1.282 -2.486 15.424 1.00 94.88 120 ASN A CA 1
ATOM 1034 C C . ASN A 1 120 ? -2.259 -2.931 14.333 1.00 94.88 120 ASN A C 1
ATOM 1036 O O . ASN A 1 120 ? -2.338 -4.119 14.033 1.00 94.88 120 ASN A O 1
ATOM 1040 N N . PHE A 1 121 ? -2.942 -1.988 13.683 1.00 96.88 121 PHE A N 1
ATOM 1041 C CA . PHE A 1 121 ? -3.822 -2.286 12.564 1.00 96.88 121 PHE A CA 1
ATOM 1042 C C . PHE A 1 121 ? -3.044 -2.704 11.308 1.00 96.88 121 PHE A C 1
ATOM 1044 O O . PHE A 1 121 ? -3.490 -3.609 10.603 1.00 96.88 121 PHE A O 1
ATOM 1051 N N . GLU A 1 122 ? -1.864 -2.127 11.039 1.00 97.56 122 GLU A N 1
ATOM 1052 C CA . GLU A 1 122 ? -0.963 -2.623 9.985 1.00 97.56 122 GLU A CA 1
ATOM 1053 C C . GLU A 1 122 ? -0.574 -4.084 10.244 1.00 97.56 122 GLU A C 1
ATOM 1055 O O . GLU A 1 122 ? -0.784 -4.926 9.372 1.00 97.56 122 GLU A O 1
ATOM 1060 N N . HIS A 1 123 ? -0.080 -4.403 11.445 1.00 96.81 123 HIS A N 1
ATOM 1061 C CA . HIS A 1 123 ? 0.313 -5.768 11.810 1.00 96.81 123 HIS A CA 1
ATOM 1062 C C . HIS A 1 123 ? -0.863 -6.747 11.746 1.00 96.81 123 HIS A C 1
ATOM 1064 O O . HIS A 1 123 ? -0.734 -7.830 11.179 1.00 96.81 123 HIS A O 1
ATOM 1070 N N . PHE A 1 124 ? -2.029 -6.353 12.263 1.00 97.25 124 PHE A N 1
ATOM 1071 C CA . PHE A 1 124 ? -3.250 -7.149 12.164 1.00 97.25 124 PHE A CA 1
ATOM 1072 C C . PHE A 1 124 ? -3.625 -7.420 10.701 1.00 97.25 124 PHE A C 1
ATOM 1074 O O . PHE A 1 124 ? -3.952 -8.547 10.340 1.00 97.25 124 PHE A O 1
ATOM 1081 N N . THR A 1 125 ? -3.530 -6.404 9.841 1.00 98.31 125 THR A N 1
ATOM 1082 C CA . THR A 1 125 ? -3.837 -6.526 8.410 1.00 98.31 125 THR A CA 1
ATOM 1083 C C . THR A 1 125 ? -2.831 -7.428 7.690 1.00 98.31 125 THR A C 1
ATOM 1085 O O . THR A 1 125 ? -3.237 -8.232 6.853 1.00 98.31 125 THR A O 1
ATOM 1088 N N . ILE A 1 126 ? -1.538 -7.339 8.021 1.00 98.50 126 ILE A N 1
ATOM 1089 C CA . ILE A 1 126 ? -0.501 -8.247 7.503 1.00 98.50 126 ILE A CA 1
ATOM 1090 C C . ILE A 1 126 ? -0.828 -9.689 7.895 1.00 98.50 126 ILE A C 1
ATOM 1092 O O . ILE A 1 126 ? -0.903 -10.545 7.019 1.00 98.50 126 ILE A O 1
ATOM 1096 N N . ALA A 1 127 ? -1.100 -9.943 9.177 1.00 97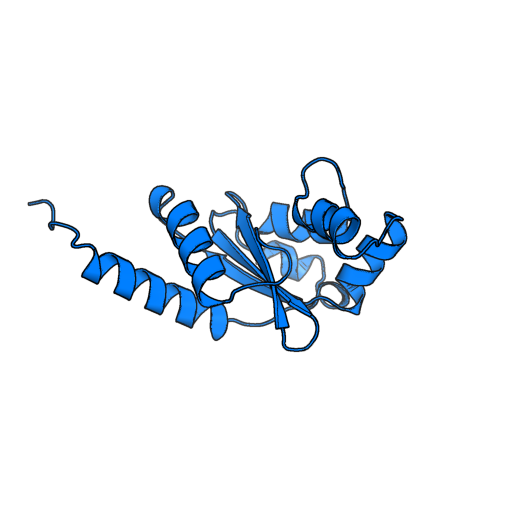.94 127 ALA A N 1
ATOM 1097 C CA . ALA A 1 127 ? -1.417 -11.281 9.671 1.00 97.94 127 ALA A CA 1
ATOM 1098 C C . ALA A 1 127 ? -2.691 -11.857 9.029 1.00 97.94 127 ALA A C 1
ATOM 1100 O O . ALA A 1 127 ? -2.729 -13.030 8.668 1.00 97.94 127 ALA A O 1
ATOM 1101 N N . ALA A 1 128 ? -3.725 -11.030 8.850 1.00 97.94 128 ALA A N 1
ATOM 1102 C CA . ALA A 1 128 ? -5.000 -11.463 8.285 1.00 97.94 128 ALA A CA 1
ATOM 1103 C C . ALA A 1 128 ? -4.938 -11.731 6.773 1.00 97.94 128 ALA A C 1
ATOM 1105 O O . ALA A 1 128 ? -5.623 -12.626 6.280 1.00 97.94 128 ALA A O 1
ATOM 1106 N N . LEU A 1 129 ? -4.163 -10.940 6.023 1.00 97.75 129 LEU A N 1
ATOM 1107 C CA . LEU A 1 129 ? -4.110 -11.033 4.559 1.00 97.75 129 LEU A CA 1
ATOM 1108 C C . LEU A 1 129 ? -2.932 -11.856 4.037 1.00 97.75 129 LEU A C 1
ATOM 1110 O O . LEU A 1 129 ? -2.951 -12.228 2.865 1.00 97.75 129 LEU A O 1
ATOM 1114 N N . ASN A 1 130 ? -1.928 -12.110 4.879 1.00 97.56 130 ASN A N 1
ATOM 1115 C CA . ASN A 1 130 ? -0.692 -12.816 4.551 1.00 97.56 130 ASN A CA 1
ATOM 1116 C C . ASN A 1 130 ? -0.086 -12.391 3.192 1.00 97.56 130 ASN A C 1
ATOM 1118 O O . ASN A 1 130 ? 0.046 -13.211 2.275 1.00 97.56 130 ASN A O 1
ATOM 1122 N N . PRO A 1 131 ? 0.189 -11.087 2.992 1.00 97.81 131 PRO A N 1
ATOM 1123 C CA . PRO A 1 131 ? 0.629 -10.590 1.700 1.00 97.81 131 PRO A CA 1
ATOM 1124 C C . PRO A 1 131 ? 2.074 -11.011 1.410 1.00 97.81 131 PRO A C 1
ATOM 1126 O O . PRO A 1 131 ? 2.948 -10.885 2.257 1.00 97.81 131 PRO A O 1
ATOM 1129 N N . GLU A 1 132 ? 2.329 -11.435 0.171 1.00 96.12 132 GLU A N 1
ATOM 1130 C CA . GLU A 1 132 ? 3.601 -12.044 -0.263 1.00 96.12 132 GLU A CA 1
ATOM 1131 C C . GLU A 1 132 ? 4.854 -11.240 0.101 1.00 96.12 132 GLU A C 1
ATOM 1133 O O . GLU A 1 132 ? 5.899 -11.818 0.381 1.00 96.12 132 GLU A O 1
ATOM 1138 N N . LEU A 1 133 ? 4.775 -9.911 0.036 1.00 96.75 133 LEU A N 1
ATOM 1139 C CA . LEU A 1 133 ? 5.937 -9.062 0.235 1.00 96.75 133 LEU A CA 1
ATOM 1140 C C . LEU A 1 133 ? 6.064 -8.578 1.676 1.00 96.75 133 LEU A C 1
ATOM 1142 O O . LEU A 1 133 ? 7.092 -7.987 1.974 1.00 96.75 133 LEU A O 1
ATOM 1146 N N . ASN A 1 134 ? 5.096 -8.770 2.578 1.00 96.12 134 ASN A N 1
ATOM 1147 C CA . ASN A 1 134 ? 5.328 -8.469 3.997 1.00 96.12 134 ASN A CA 1
ATOM 1148 C C . ASN A 1 134 ? 6.056 -9.626 4.682 1.00 96.12 134 ASN A C 1
ATOM 1150 O O . ASN A 1 134 ? 5.796 -10.784 4.381 1.00 96.12 134 ASN A O 1
ATOM 1154 N N . ASP A 1 135 ? 6.995 -9.264 5.550 1.00 80.12 135 ASP A N 1
ATOM 1155 C CA . ASP A 1 135 ? 7.761 -10.142 6.432 1.00 80.12 135 ASP A CA 1
ATOM 1156 C C . ASP A 1 135 ? 7.187 -10.099 7.852 1.00 80.12 135 ASP A C 1
ATOM 1158 O O . ASP A 1 135 ? 6.609 -9.042 8.212 1.00 80.12 135 ASP A O 1
#

Sequence (135 aa):
MSKEITWQNRIESFKEQLGRLLIGKKFRWKDVDHSFWKNVPEKPGVYVIIEKYRYIYVGRSKNLRNRLKMHSRANISGDTFHNKLYKIRHISSKEDRKKFVEDKCSFKFLEV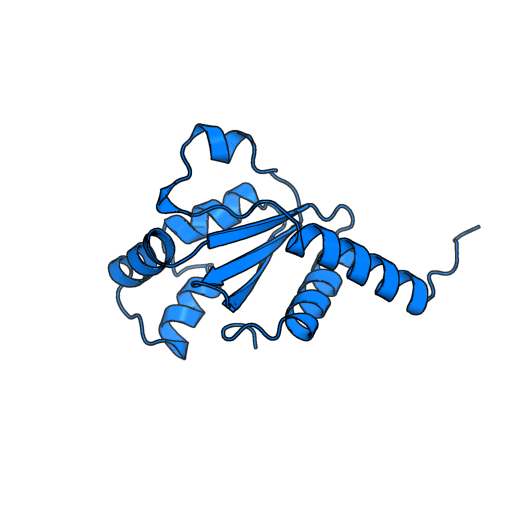REYEDLNNFEHFTIAALNPELND

pLDDT: mean 92.18, std 10.06, range [38.25, 98.62]

Foldseek 3Di:
DPDPDDPVNLVVVLVVQLVCQVVFDKFAQQPDDPVNLVPQFQAWWKKFKDFPHAGADIDIDRGRSVLVVVQLQLDPVPNLVSVLCCPPVVQPDSVSSNCCRRPGIMMTMDHDDDPVVRVVSSVVSCVVRVHNSDD

Radius of gyration: 15.36 Å; chains: 1; bounding box: 31×29×49 Å

Secondary structure (DSSP, 8-state):
------HHHHHHHHHHHHHHHHHSPPEEGGG--HHHHHHS-SS-EEEEEEETTEEEEEEEES-HHHHHHHHHHT--TT-HHHHHHHHTT---SHHHHHHHHHHHEEEEEEE-S-HHHHHHHHHHHHHHH--TT--

InterPro domains:
  IPR000305 GIY-YIG endonuclease [PF01541] (44-97)
  IPR000305 GIY-YIG endonuclease [PS50164] (42-135)
  IPR035901 GIY-YIG endonuclease superfamily [G3DSA:3.40.1440.10] (31-135)
  IPR035901 GIY-YIG endonuclease superfamily [SSF82771] (43-131)

Organism: NCBI:txid412755